Protein AF-A0A919AQ95-F1 (afdb_monomer)

pLDDT: mean 84.88, std 12.06, range [42.66, 96.75]

Radius of gyration: 15.72 Å; Cα contacts (8 Å, |Δi|>4): 52; chains: 1; bounding box: 38×24×38 Å

InterPro domains:
  IPR025996 HTH-type transcriptional regulator MT1864/Rv1816-like, C-terminal domain [PF13305] (1-96)
  IPR036271 Tetracyclin repressor-like, C-terminal domain superfamily [SSF48498] (1-97)

Mean predicted aligned error: 7.2 Å

Foldseek 3Di:
DVPDDDPPVVVVVVLVVLLVQLVVLQVDDQDDDDDPQLVVCVVVVPSSPPGHSSSVVLSCLLVCLLVVLVVCVVVCVCPPVPDDSVVVNVVSVVCSVVVD

Solvent-accessible surface area (backbone atoms only — not comparable to full-atom values): 6033 Å² total; per-residue (Å²): 114,95,87,69,74,73,58,70,69,57,55,48,53,53,49,52,52,50,51,53,45,36,52,59,32,54,75,46,83,83,60,83,80,90,46,76,63,41,62,50,35,70,79,64,38,85,88,57,62,92,60,54,46,62,16,52,53,47,33,52,53,52,50,52,53,54,51,44,51,52,50,37,52,78,71,49,69,57,66,89,67,87,72,62,67,68,57,53,49,51,51,52,51,50,50,66,70,63,71,99

Secondary structure (DSSP, 8-state):
-TT-PPPHHHHHHHHHHHHHHHHHHHTSPP-SPPPHHHHHHHHS-TTTTT--HHHHHHHHHHHHHHHHHHHHHHTTTTTTS-S-HHHHHHHHHHHHHH--

Structure (mmCIF, N/CA/C/O backbone):
data_AF-A0A919AQ95-F1
#
_entry.id   AF-A0A919AQ95-F1
#
loop_
_atom_site.group_PDB
_atom_site.id
_atom_site.type_symbol
_atom_site.label_atom_id
_atom_site.label_alt_id
_atom_site.label_comp_id
_atom_site.label_asym_id
_atom_site.label_entity_id
_atom_site.label_seq_id
_atom_site.pdbx_PDB_ins_code
_atom_site.Cartn_x
_atom_site.Cartn_y
_atom_site.Cartn_z
_atom_site.occupancy
_atom_site.B_iso_or_equiv
_atom_site.auth_seq_id
_atom_site.auth_comp_id
_atom_site.auth_asym_id
_atom_site.auth_atom_id
_atom_site.pdbx_PDB_model_num
ATOM 1 N N . MET A 1 1 ? 9.506 8.055 16.142 1.00 42.66 1 MET A N 1
ATOM 2 C CA . MET A 1 1 ? 10.233 8.374 17.389 1.00 42.66 1 MET A CA 1
ATOM 3 C C . MET A 1 1 ? 11.726 8.324 17.092 1.00 42.66 1 MET A C 1
ATOM 5 O O . MET A 1 1 ? 12.217 7.234 16.815 1.00 42.66 1 MET A O 1
ATOM 9 N N . PRO A 1 2 ? 12.443 9.460 17.052 1.00 42.94 2 PRO A N 1
ATOM 10 C CA . PRO A 1 2 ? 13.898 9.448 16.897 1.00 42.94 2 PRO A CA 1
ATOM 11 C C . PRO A 1 2 ? 14.527 8.634 18.038 1.00 42.94 2 PRO A C 1
ATOM 13 O O . PRO A 1 2 ? 14.228 8.895 19.199 1.00 42.94 2 PRO A O 1
ATOM 16 N N . GLY A 1 3 ? 15.332 7.621 17.708 1.00 61.38 3 GLY A N 1
ATOM 17 C CA . GLY A 1 3 ? 15.962 6.726 18.690 1.00 61.38 3 GLY A CA 1
ATOM 18 C C . GLY A 1 3 ? 15.171 5.463 19.052 1.00 61.38 3 GLY A C 1
ATOM 19 O O . GLY A 1 3 ? 15.651 4.671 19.856 1.00 61.38 3 GLY A O 1
ATOM 20 N N . TYR A 1 4 ? 13.995 5.230 18.460 1.00 68.56 4 TYR A N 1
ATOM 21 C CA . TYR A 1 4 ? 13.338 3.927 18.578 1.00 68.56 4 TYR A CA 1
ATOM 22 C C . TYR A 1 4 ? 14.003 2.922 17.634 1.00 68.56 4 TYR A C 1
ATOM 24 O O . TYR A 1 4 ? 13.845 3.011 16.416 1.00 68.56 4 TYR A O 1
ATOM 32 N N . GLN A 1 5 ? 14.728 1.965 18.208 1.00 64.12 5 GLN A N 1
ATOM 33 C CA . GLN A 1 5 ? 15.044 0.707 17.543 1.00 64.12 5 GLN A CA 1
ATOM 34 C C . GLN A 1 5 ? 13.895 -0.256 17.830 1.00 64.12 5 GLN A C 1
ATOM 36 O O . GLN A 1 5 ? 13.632 -0.589 18.986 1.00 64.12 5 GLN A O 1
ATOM 41 N N . ALA A 1 6 ? 13.183 -0.664 16.781 1.00 57.59 6 ALA A N 1
ATOM 42 C CA . ALA A 1 6 ? 12.233 -1.756 16.907 1.00 57.59 6 ALA A CA 1
ATOM 43 C C . ALA A 1 6 ? 12.999 -3.024 17.332 1.00 57.59 6 ALA A C 1
ATOM 45 O O . ALA A 1 6 ? 14.105 -3.229 16.832 1.00 57.59 6 ALA A O 1
ATOM 46 N N . PRO A 1 7 ? 12.449 -3.851 18.240 1.00 69.62 7 PRO A N 1
ATOM 47 C CA . PRO A 1 7 ? 13.001 -5.167 18.544 1.00 69.62 7 PRO A CA 1
ATOM 48 C C . PRO A 1 7 ? 13.310 -5.943 17.259 1.00 69.62 7 PRO A C 1
ATOM 50 O O . PRO A 1 7 ? 12.511 -5.896 16.321 1.00 69.62 7 PRO A O 1
ATOM 53 N N . ASP A 1 8 ? 14.435 -6.659 17.229 1.00 61.03 8 ASP A N 1
ATOM 54 C CA . ASP A 1 8 ? 14.948 -7.331 16.022 1.00 61.03 8 ASP A CA 1
ATOM 55 C C . ASP A 1 8 ? 13.914 -8.283 15.381 1.00 61.03 8 ASP A C 1
ATOM 57 O O . ASP A 1 8 ? 13.826 -8.412 14.154 1.00 61.03 8 ASP A O 1
ATOM 61 N N . ASP A 1 9 ? 13.045 -8.871 16.203 1.00 56.06 9 ASP A N 1
ATOM 62 C CA . ASP A 1 9 ? 11.942 -9.733 15.774 1.00 56.06 9 ASP A CA 1
ATOM 63 C C . ASP A 1 9 ? 10.901 -8.979 14.921 1.00 56.06 9 ASP A C 1
ATOM 65 O O . ASP A 1 9 ? 10.399 -9.507 13.928 1.00 56.06 9 ASP A O 1
ATOM 69 N N . ILE A 1 10 ? 10.611 -7.711 15.244 1.00 62.22 10 ILE A N 1
ATOM 70 C CA . ILE A 1 10 ? 9.661 -6.868 14.497 1.00 62.22 10 ILE A CA 1
ATOM 71 C C . ILE A 1 10 ? 10.241 -6.488 13.133 1.00 62.22 10 ILE A C 1
ATOM 73 O O . ILE A 1 10 ? 9.530 -6.513 12.126 1.00 62.22 10 ILE A O 1
ATOM 77 N N . THR A 1 11 ? 11.536 -6.166 13.073 1.00 62.84 11 THR A N 1
ATOM 78 C CA . THR A 1 11 ? 12.214 -5.880 11.800 1.00 62.84 11 THR A CA 1
ATOM 79 C C . THR A 1 11 ? 12.326 -7.112 10.912 1.00 62.84 11 THR A C 1
ATOM 81 O O . THR A 1 11 ? 12.202 -6.986 9.693 1.00 62.84 11 THR A O 1
ATOM 84 N N . THR A 1 12 ? 12.496 -8.297 11.504 1.00 65.88 12 THR A N 1
ATOM 85 C CA . THR A 1 12 ? 1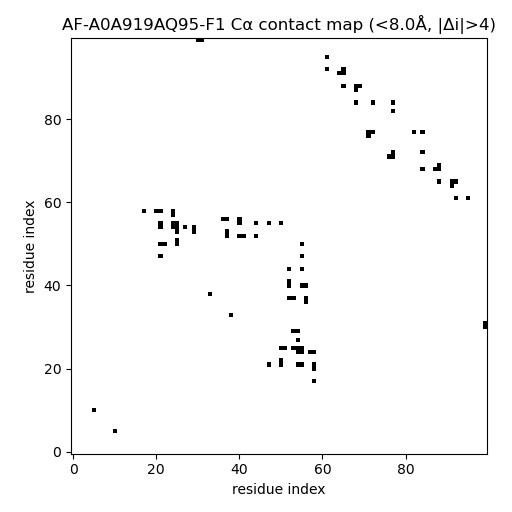2.555 -9.568 10.770 1.00 65.88 12 THR A CA 1
ATOM 86 C C . THR A 1 12 ? 11.205 -9.872 10.126 1.00 65.88 12 THR A C 1
ATOM 88 O O . THR A 1 12 ? 11.130 -10.017 8.909 1.00 65.88 12 THR A O 1
ATOM 91 N N . ILE A 1 13 ? 10.116 -9.818 10.900 1.00 72.62 13 ILE A N 1
ATOM 92 C CA . ILE A 1 13 ? 8.758 -10.049 10.384 1.00 72.62 13 ILE A CA 1
ATOM 93 C C . ILE A 1 13 ? 8.398 -9.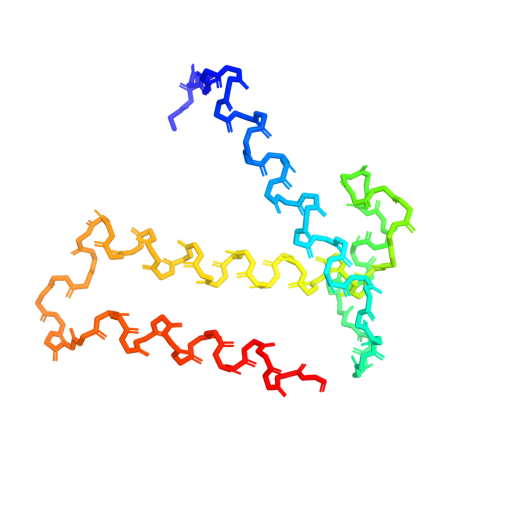037 9.288 1.00 72.62 13 ILE A C 1
ATOM 95 O O . ILE A 1 13 ? 7.883 -9.417 8.239 1.00 72.62 13 ILE A O 1
ATOM 99 N N . ALA A 1 14 ? 8.687 -7.748 9.485 1.00 71.94 14 ALA A N 1
ATOM 100 C CA . ALA A 1 14 ? 8.409 -6.732 8.468 1.00 71.94 14 ALA A CA 1
ATOM 101 C C . ALA A 1 14 ? 9.199 -6.974 7.167 1.00 71.94 14 ALA A C 1
ATOM 103 O O . ALA A 1 14 ? 8.664 -6.781 6.072 1.00 71.94 14 ALA A O 1
ATOM 104 N N . THR A 1 15 ? 10.449 -7.430 7.284 1.00 73.94 15 THR A N 1
ATOM 105 C CA . THR A 1 15 ? 11.294 -7.786 6.137 1.00 73.94 15 THR A CA 1
ATOM 106 C C . THR A 1 15 ? 10.738 -9.000 5.397 1.00 73.94 15 THR A C 1
ATOM 108 O O . THR A 1 15 ? 10.644 -8.962 4.172 1.00 73.94 15 THR A O 1
ATOM 111 N N . ASP A 1 16 ? 10.295 -10.029 6.119 1.00 78.88 16 ASP A N 1
ATOM 112 C CA . ASP A 1 16 ? 9.719 -11.246 5.539 1.00 78.88 16 ASP A CA 1
ATOM 113 C C . ASP A 1 16 ? 8.395 -10.970 4.813 1.00 78.88 16 ASP A C 1
ATOM 115 O O . ASP A 1 16 ? 8.168 -11.462 3.700 1.00 78.88 16 ASP A O 1
ATOM 119 N N . ILE A 1 17 ? 7.533 -10.128 5.394 1.00 81.19 17 ILE A N 1
ATOM 120 C CA . ILE A 1 17 ? 6.285 -9.701 4.748 1.00 81.19 17 ILE A CA 1
ATOM 121 C C . ILE A 1 17 ? 6.606 -8.911 3.473 1.00 81.19 17 ILE A C 1
ATOM 123 O O . ILE A 1 17 ? 6.017 -9.177 2.424 1.00 81.19 17 ILE A O 1
ATOM 127 N N . MET A 1 18 ? 7.560 -7.975 3.526 1.00 80.88 18 MET A N 1
ATOM 128 C CA . MET A 1 18 ? 7.959 -7.198 2.350 1.00 80.88 18 MET A CA 1
ATOM 129 C C . MET A 1 18 ? 8.578 -8.085 1.262 1.00 80.88 18 MET A C 1
ATOM 131 O O . MET A 1 18 ? 8.250 -7.923 0.089 1.00 80.88 18 MET A O 1
ATOM 135 N N . ALA A 1 19 ? 9.429 -9.048 1.623 1.00 81.44 19 ALA A N 1
ATOM 136 C CA . ALA A 1 19 ? 10.006 -10.002 0.680 1.00 81.44 19 ALA A CA 1
ATOM 137 C C . ALA A 1 19 ? 8.917 -10.837 -0.011 1.00 81.44 19 ALA A C 1
ATOM 139 O O . ALA A 1 19 ? 8.898 -10.927 -1.239 1.00 81.44 19 ALA A O 1
ATOM 140 N N . THR A 1 20 ? 7.957 -11.350 0.764 1.00 86.38 20 THR A N 1
ATOM 141 C CA . THR A 1 20 ? 6.801 -12.102 0.249 1.00 86.38 20 THR A CA 1
ATOM 142 C C . THR A 1 20 ? 5.961 -11.251 -0.705 1.00 86.38 20 THR A C 1
ATOM 144 O O . THR A 1 20 ? 5.593 -11.698 -1.793 1.00 86.38 20 THR A O 1
ATOM 147 N N . LEU A 1 21 ? 5.687 -9.997 -0.334 1.00 85.19 21 LEU A N 1
ATOM 148 C CA . LEU A 1 21 ? 4.942 -9.059 -1.171 1.00 85.19 21 LEU A CA 1
ATOM 149 C C . LEU A 1 21 ? 5.682 -8.754 -2.479 1.00 85.19 21 LEU A C 1
ATOM 151 O O . LEU A 1 21 ? 5.073 -8.713 -3.548 1.00 85.19 21 LEU A O 1
ATOM 155 N N . LEU A 1 22 ? 6.995 -8.550 -2.401 1.00 86.00 22 LEU A N 1
ATOM 156 C CA . LEU A 1 22 ? 7.852 -8.292 -3.549 1.00 86.00 22 LEU A CA 1
ATOM 157 C C . LEU A 1 22 ? 7.886 -9.479 -4.520 1.00 86.00 22 LEU A C 1
ATOM 159 O O . LEU A 1 22 ? 7.815 -9.266 -5.732 1.00 86.00 22 LEU A O 1
ATOM 163 N N . ASP A 1 23 ? 7.948 -10.711 -4.012 1.00 85.62 23 ASP A N 1
ATOM 164 C CA . ASP A 1 23 ? 7.873 -11.929 -4.828 1.00 85.62 23 ASP A CA 1
ATOM 165 C C . ASP A 1 23 ? 6.520 -12.084 -5.512 1.00 85.62 23 ASP A C 1
ATOM 167 O O . ASP A 1 23 ? 6.461 -12.300 -6.726 1.00 85.62 23 ASP A O 1
ATOM 171 N N . ALA A 1 24 ? 5.431 -11.875 -4.772 1.00 86.19 24 ALA A N 1
ATOM 172 C CA . ALA A 1 24 ? 4.090 -11.875 -5.343 1.00 86.19 24 ALA A CA 1
ATOM 173 C C . ALA A 1 24 ? 3.947 -10.810 -6.445 1.00 86.19 24 ALA A C 1
ATOM 175 O O . ALA A 1 24 ? 3.397 -11.080 -7.513 1.00 86.19 24 ALA A O 1
ATOM 176 N N . CYS A 1 25 ? 4.499 -9.611 -6.233 1.00 86.12 25 CYS A N 1
ATOM 177 C CA . CYS A 1 25 ? 4.469 -8.537 -7.223 1.00 86.12 25 CYS A CA 1
ATOM 178 C C . CYS A 1 25 ? 5.315 -8.841 -8.466 1.00 86.12 25 CYS A C 1
ATOM 180 O O . CYS A 1 25 ? 4.940 -8.402 -9.555 1.00 86.12 25 CYS A O 1
ATOM 182 N N . ALA A 1 26 ? 6.430 -9.565 -8.317 1.00 86.19 26 ALA A N 1
ATOM 183 C CA . ALA A 1 26 ? 7.319 -9.952 -9.413 1.00 86.19 26 ALA A CA 1
ATOM 184 C C . ALA A 1 26 ? 6.749 -11.084 -10.280 1.00 86.19 26 ALA A C 1
ATOM 186 O O . ALA A 1 26 ? 7.042 -11.137 -11.472 1.00 86.19 26 ALA A O 1
ATOM 187 N N . ALA A 1 27 ? 5.907 -11.951 -9.710 1.00 86.81 27 ALA A N 1
ATOM 188 C CA . ALA A 1 27 ? 5.213 -13.010 -10.445 1.00 86.81 27 ALA A CA 1
ATOM 189 C C . ALA A 1 27 ? 4.127 -12.479 -11.401 1.00 86.81 27 ALA A C 1
ATOM 191 O O . ALA A 1 27 ? 3.676 -13.196 -12.295 1.00 86.81 27 ALA A O 1
ATOM 192 N N . VAL A 1 28 ? 3.699 -11.228 -11.225 1.00 80.75 28 VAL A N 1
ATOM 193 C CA . VAL A 1 28 ? 2.655 -10.604 -12.040 1.00 80.75 28 VAL A CA 1
ATOM 194 C C . VAL A 1 28 ? 3.297 -9.771 -13.156 1.00 80.75 28 VAL A C 1
ATOM 196 O O . VAL A 1 28 ? 4.089 -8.872 -12.848 1.00 80.75 28 VAL A O 1
ATOM 199 N N . PRO A 1 29 ? 2.925 -9.985 -14.436 1.00 77.81 29 PRO A N 1
ATOM 200 C CA . PRO A 1 29 ? 3.440 -9.202 -15.554 1.00 77.81 29 PRO A CA 1
ATOM 201 C C . PRO A 1 29 ? 3.339 -7.693 -15.308 1.00 77.81 29 PRO A C 1
ATOM 203 O O . PRO A 1 29 ? 2.386 -7.193 -14.698 1.00 77.81 29 PRO A O 1
ATOM 206 N N . ALA A 1 30 ? 4.348 -6.957 -15.766 1.00 74.88 30 ALA A N 1
ATOM 207 C CA . ALA A 1 30 ? 4.300 -5.505 -15.751 1.00 74.88 30 ALA A CA 1
ATOM 208 C C . ALA A 1 30 ? 3.301 -5.033 -16.816 1.00 74.88 30 ALA A C 1
ATOM 210 O O . ALA A 1 30 ? 3.482 -5.309 -18.001 1.00 74.88 30 ALA A O 1
ATOM 211 N N . GLY A 1 31 ? 2.248 -4.349 -16.375 1.00 71.94 31 GLY A N 1
ATOM 212 C CA . GLY A 1 31 ? 1.311 -3.626 -17.227 1.00 71.94 31 GLY A CA 1
ATOM 213 C C . GLY A 1 31 ? 1.544 -2.118 -17.134 1.00 71.94 31 GLY A C 1
ATOM 214 O O . GLY A 1 31 ? 2.082 -1.618 -16.140 1.00 71.94 31 GLY A O 1
ATOM 215 N N . GLY A 1 32 ? 1.122 -1.398 -18.172 1.00 76.56 32 GLY A N 1
ATOM 216 C CA . GLY A 1 32 ? 1.133 0.064 -18.211 1.00 76.56 32 GLY A CA 1
ATOM 217 C C . GLY A 1 32 ? 2.441 0.702 -18.689 1.00 76.56 32 GLY A C 1
ATOM 218 O O . GLY A 1 32 ? 3.447 0.038 -18.935 1.00 76.56 32 GLY A O 1
ATOM 219 N N . ALA A 1 33 ? 2.388 2.024 -18.859 1.00 81.75 33 ALA A N 1
ATOM 220 C CA . ALA A 1 33 ? 3.536 2.836 -19.242 1.00 81.75 33 ALA A CA 1
ATOM 221 C C . ALA A 1 33 ? 4.492 3.045 -18.057 1.00 81.75 33 ALA A C 1
ATOM 223 O O . ALA A 1 33 ? 4.065 3.093 -16.901 1.00 81.75 33 ALA A O 1
ATOM 224 N N . GLU A 1 34 ? 5.780 3.205 -18.361 1.00 85.56 34 GLU A N 1
ATOM 225 C CA . GLU A 1 34 ? 6.796 3.556 -17.370 1.00 85.56 34 GLU A CA 1
ATOM 226 C C . GLU A 1 34 ? 6.477 4.913 -16.725 1.00 85.56 34 GLU A C 1
ATOM 228 O O . GLU A 1 34 ? 6.136 5.889 -17.398 1.00 85.56 34 GLU A O 1
ATOM 233 N N . THR A 1 35 ? 6.570 4.967 -15.400 1.00 88.88 35 THR A N 1
ATOM 234 C CA . THR A 1 35 ? 6.289 6.159 -14.597 1.00 88.88 35 THR A CA 1
ATOM 235 C C . THR A 1 35 ? 7.580 6.854 -14.161 1.00 88.88 35 THR A C 1
ATOM 237 O O . THR A 1 35 ? 8.650 6.251 -14.109 1.00 88.88 35 THR A O 1
ATOM 240 N N . ALA A 1 36 ? 7.495 8.120 -13.741 1.00 92.19 36 ALA A N 1
ATOM 241 C CA . ALA A 1 36 ? 8.641 8.817 -13.142 1.00 92.19 36 ALA A CA 1
ATOM 242 C C . ALA A 1 36 ? 9.188 8.099 -11.888 1.00 92.19 36 ALA A C 1
ATOM 244 O O . ALA A 1 36 ? 10.386 8.150 -11.606 1.00 92.19 36 ALA A O 1
ATOM 245 N N . LEU A 1 37 ? 8.320 7.396 -11.150 1.00 90.44 37 LEU A N 1
ATOM 246 C CA . LEU A 1 37 ? 8.726 6.575 -10.012 1.00 90.44 37 LEU A CA 1
ATOM 247 C C . LEU A 1 37 ? 9.519 5.341 -10.459 1.00 90.44 37 LEU A C 1
ATOM 249 O O . LEU A 1 37 ? 10.477 4.979 -9.785 1.00 90.44 37 LEU A O 1
ATOM 253 N N . ASP A 1 38 ? 9.178 4.730 -11.596 1.00 92.06 38 ASP A N 1
ATOM 254 C CA . ASP A 1 38 ? 9.954 3.615 -12.150 1.00 92.06 38 ASP A CA 1
ATOM 255 C C . ASP A 1 38 ? 11.389 4.064 -12.482 1.00 92.06 38 ASP A C 1
ATOM 257 O O . ASP A 1 38 ? 12.354 3.432 -12.044 1.00 92.06 38 ASP A O 1
ATOM 261 N N . ALA A 1 39 ? 11.545 5.223 -13.130 1.00 92.75 39 ALA A N 1
ATOM 262 C CA . ALA A 1 39 ? 12.860 5.800 -13.413 1.00 92.75 39 ALA A CA 1
ATOM 263 C C . ALA A 1 39 ? 13.670 6.077 -12.131 1.00 92.75 39 ALA A C 1
ATOM 265 O O . ALA A 1 39 ? 14.873 5.811 -12.075 1.00 92.75 39 ALA A O 1
ATOM 266 N N . HIS A 1 40 ? 13.024 6.569 -11.070 1.00 93.31 40 HIS A N 1
ATOM 267 C CA . HIS A 1 40 ? 13.675 6.745 -9.771 1.00 93.31 40 HIS A CA 1
ATOM 268 C C . HIS A 1 40 ? 14.095 5.395 -9.165 1.00 93.31 40 HIS A C 1
ATOM 270 O O . HIS A 1 40 ? 15.248 5.206 -8.780 1.00 93.31 40 HIS A O 1
ATOM 276 N N . LEU A 1 41 ? 13.195 4.413 -9.140 1.00 93.19 41 LEU A N 1
ATOM 277 C CA . LEU A 1 41 ? 13.460 3.093 -8.571 1.00 93.19 41 LEU A CA 1
ATOM 278 C C . LEU A 1 41 ? 14.560 2.334 -9.314 1.00 93.19 41 LEU A C 1
ATOM 280 O O . LEU A 1 41 ? 15.317 1.611 -8.670 1.00 93.19 41 LEU A O 1
ATOM 284 N N . ALA A 1 42 ? 14.727 2.541 -10.621 1.00 91.44 42 ALA A N 1
ATOM 285 C CA . ALA A 1 42 ? 15.844 1.975 -11.378 1.00 91.44 42 ALA A CA 1
ATOM 286 C C . ALA A 1 42 ? 17.215 2.328 -10.763 1.00 91.44 42 ALA A C 1
ATOM 288 O O . ALA A 1 42 ? 18.124 1.494 -10.765 1.00 91.44 42 ALA A O 1
ATOM 289 N N . HIS A 1 43 ? 17.331 3.519 -10.167 1.00 92.06 43 HIS A N 1
ATOM 290 C CA . HIS A 1 43 ? 18.541 4.013 -9.505 1.00 92.06 43 HIS A CA 1
ATOM 291 C C . HIS A 1 43 ? 18.579 3.707 -7.994 1.00 92.06 43 HIS A C 1
ATOM 293 O O . HIS A 1 43 ? 19.653 3.705 -7.398 1.00 92.06 43 HIS A O 1
ATOM 299 N N . HIS A 1 44 ? 17.432 3.398 -7.372 1.00 90.31 44 HIS A N 1
ATOM 300 C CA . HIS A 1 44 ? 17.270 3.244 -5.916 1.00 90.31 44 HIS A CA 1
ATOM 301 C C . HIS A 1 44 ? 16.685 1.879 -5.496 1.00 90.31 44 HIS A C 1
ATOM 303 O O . HIS A 1 44 ? 15.919 1.773 -4.537 1.00 90.31 44 HIS A O 1
ATOM 309 N N . ARG A 1 45 ? 17.057 0.803 -6.198 1.00 86.44 45 ARG A N 1
ATOM 310 C CA . ARG A 1 45 ? 16.515 -0.560 -6.000 1.00 86.44 45 ARG A CA 1
AT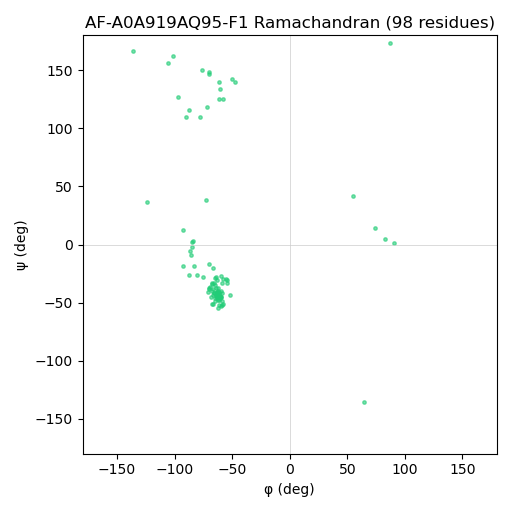OM 311 C C . ARG A 1 45 ? 17.289 -1.470 -5.039 1.00 86.44 45 ARG A C 1
ATOM 313 O O . ARG A 1 45 ? 17.027 -2.667 -5.016 1.00 86.44 45 ARG A O 1
ATOM 320 N N . GLY A 1 46 ? 18.236 -0.949 -4.252 1.00 85.75 46 GLY A N 1
ATOM 321 C CA . GLY A 1 46 ? 19.113 -1.773 -3.396 1.00 85.75 46 GLY A CA 1
ATOM 322 C C . GLY A 1 46 ? 18.373 -2.699 -2.416 1.00 85.75 46 GLY A C 1
ATOM 323 O O . GLY A 1 46 ? 18.848 -3.788 -2.119 1.00 85.75 46 GLY A O 1
ATOM 324 N N . TRP A 1 47 ? 17.177 -2.305 -1.980 1.00 84.19 47 TRP A N 1
ATOM 325 C CA . TRP A 1 47 ? 16.296 -3.071 -1.089 1.00 84.19 47 TRP A CA 1
ATOM 326 C C . TRP A 1 47 ? 15.430 -4.116 -1.821 1.00 84.19 47 TRP A C 1
ATOM 328 O O . TRP A 1 47 ? 14.918 -5.042 -1.203 1.00 84.19 47 TRP A O 1
ATOM 338 N N . GLY A 1 48 ? 15.264 -3.983 -3.139 1.00 82.00 48 GLY A N 1
ATOM 339 C CA . GLY A 1 48 ? 14.425 -4.857 -3.964 1.00 82.00 48 GLY A CA 1
ATOM 340 C C . GLY A 1 48 ? 15.126 -6.123 -4.469 1.00 82.00 48 GLY A C 1
ATOM 341 O O . GLY A 1 48 ? 14.478 -7.014 -5.031 1.00 82.00 48 GLY A O 1
ATOM 342 N N . GLY A 1 49 ? 16.446 -6.221 -4.285 1.00 83.56 49 GLY A N 1
ATOM 343 C CA . GLY A 1 49 ? 17.265 -7.303 -4.829 1.00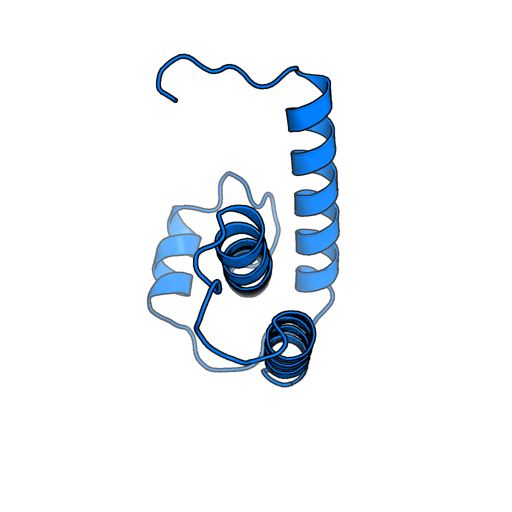 83.56 49 GLY A CA 1
ATOM 344 C C . GLY A 1 49 ? 17.286 -7.299 -6.362 1.00 83.56 49 GLY A C 1
ATOM 345 O O . GLY A 1 49 ? 17.421 -6.253 -6.994 1.00 83.56 49 GLY A O 1
ATOM 346 N N . SER A 1 50 ? 17.144 -8.477 -6.974 1.00 85.88 50 SER A N 1
ATOM 347 C CA . SER A 1 50 ? 17.131 -8.659 -8.435 1.00 85.88 50 SER A CA 1
ATOM 348 C C . SER A 1 50 ? 15.763 -8.424 -9.089 1.00 85.88 50 SER A C 1
ATOM 350 O O . SER A 1 50 ? 15.624 -8.609 -10.300 1.00 85.88 50 SER A O 1
ATOM 352 N N . ARG A 1 51 ? 14.743 -8.030 -8.317 1.00 87.81 51 ARG A N 1
ATOM 353 C CA . ARG A 1 51 ? 13.365 -7.911 -8.809 1.00 87.81 51 ARG A CA 1
ATOM 354 C C . ARG A 1 51 ? 13.201 -6.740 -9.788 1.00 87.81 51 ARG A C 1
ATOM 356 O O . ARG A 1 51 ? 13.893 -5.723 -9.670 1.00 87.81 51 ARG A O 1
ATOM 363 N N . PRO A 1 52 ? 12.288 -6.864 -10.767 1.00 90.25 52 PRO A N 1
ATOM 364 C CA . PRO A 1 52 ? 12.086 -5.835 -11.778 1.00 90.25 52 PRO A CA 1
ATOM 365 C C . PRO A 1 52 ? 11.443 -4.580 -11.170 1.00 90.25 52 PRO A C 1
ATOM 367 O O . 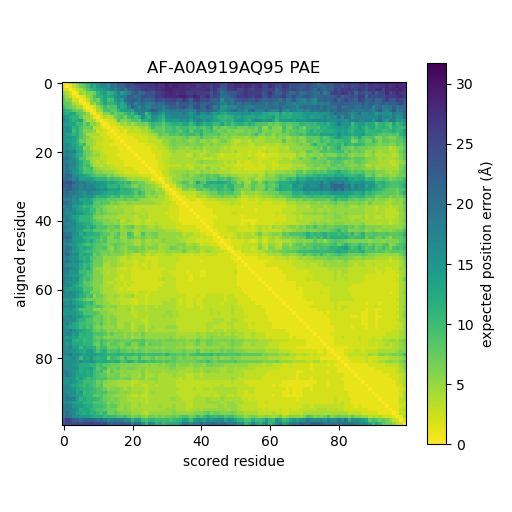PRO A 1 52 ? 10.608 -4.665 -10.273 1.00 90.25 52 PRO A O 1
ATOM 370 N N . VAL A 1 53 ? 11.798 -3.404 -11.695 1.00 91.44 53 VAL A N 1
ATOM 371 C CA . VAL A 1 53 ? 11.320 -2.094 -11.208 1.00 91.44 53 VAL A CA 1
ATOM 372 C C . VAL A 1 53 ? 9.787 -2.000 -11.094 1.00 91.44 53 VAL A C 1
ATOM 374 O O . VAL A 1 53 ? 9.317 -1.567 -10.040 1.00 91.44 53 VAL A O 1
ATOM 377 N N . PRO A 1 54 ? 8.986 -2.482 -12.068 1.00 90.12 54 PRO A N 1
ATOM 378 C CA . PRO A 1 54 ? 7.529 -2.480 -11.932 1.00 90.12 54 PRO A CA 1
ATOM 379 C C . PRO A 1 54 ? 7.014 -3.266 -10.719 1.00 90.12 54 PRO A C 1
ATOM 381 O O . PRO A 1 54 ? 6.020 -2.873 -10.109 1.00 90.12 54 PRO A O 1
ATOM 384 N N . ALA A 1 55 ? 7.696 -4.348 -10.327 1.00 90.25 55 ALA A N 1
ATOM 385 C CA . ALA A 1 55 ? 7.344 -5.105 -9.129 1.00 90.25 55 ALA A CA 1
ATOM 386 C C . ALA A 1 55 ? 7.647 -4.310 -7.854 1.00 90.25 55 ALA A C 1
ATOM 388 O O . ALA A 1 55 ? 6.841 -4.321 -6.928 1.00 90.25 55 ALA A O 1
ATOM 389 N N . LEU A 1 56 ? 8.759 -3.564 -7.832 1.00 91.62 56 LEU A N 1
ATOM 390 C CA . LEU A 1 56 ? 9.105 -2.675 -6.719 1.00 91.62 56 LEU A CA 1
ATOM 391 C C . LEU A 1 56 ? 8.073 -1.555 -6.566 1.00 91.62 56 LEU A C 1
ATOM 393 O O . LEU A 1 56 ? 7.589 -1.308 -5.463 1.00 91.62 56 LEU A O 1
ATOM 397 N N . ARG A 1 57 ? 7.684 -0.914 -7.676 1.00 91.94 57 ARG A N 1
ATOM 398 C CA . ARG A 1 57 ? 6.636 0.114 -7.679 1.00 91.94 57 ARG A CA 1
ATOM 399 C C . ARG A 1 57 ? 5.309 -0.444 -7.176 1.00 91.94 57 ARG A C 1
ATOM 401 O O . ARG A 1 57 ? 4.649 0.205 -6.363 1.00 91.94 57 ARG A O 1
ATOM 408 N N . ARG A 1 58 ? 4.912 -1.630 -7.645 1.00 90.25 58 ARG A N 1
ATOM 409 C CA . ARG A 1 58 ? 3.667 -2.292 -7.230 1.00 90.25 58 ARG A CA 1
ATOM 410 C C . ARG A 1 58 ? 3.687 -2.610 -5.735 1.00 90.25 58 ARG A C 1
ATOM 412 O O . ARG A 1 58 ? 2.745 -2.241 -5.043 1.00 90.25 58 ARG A O 1
ATOM 419 N N . ALA A 1 59 ? 4.776 -3.190 -5.233 1.00 90.69 59 ALA A N 1
ATOM 420 C CA . ALA A 1 59 ? 4.936 -3.494 -3.815 1.00 90.69 59 ALA A CA 1
ATOM 421 C C . ALA A 1 59 ? 4.875 -2.231 -2.942 1.00 90.69 59 ALA A C 1
ATOM 423 O O . ALA A 1 59 ? 4.133 -2.207 -1.965 1.00 90.69 59 ALA A O 1
ATOM 424 N N . LEU A 1 60 ? 5.568 -1.150 -3.326 1.00 91.81 60 LEU A N 1
ATOM 425 C CA . LEU A 1 60 ? 5.492 0.127 -2.606 1.00 91.81 60 LEU A CA 1
ATOM 426 C C . LEU A 1 60 ? 4.083 0.718 -2.620 1.00 91.81 60 LEU A C 1
ATOM 428 O O . LEU A 1 60 ? 3.605 1.198 -1.595 1.00 91.8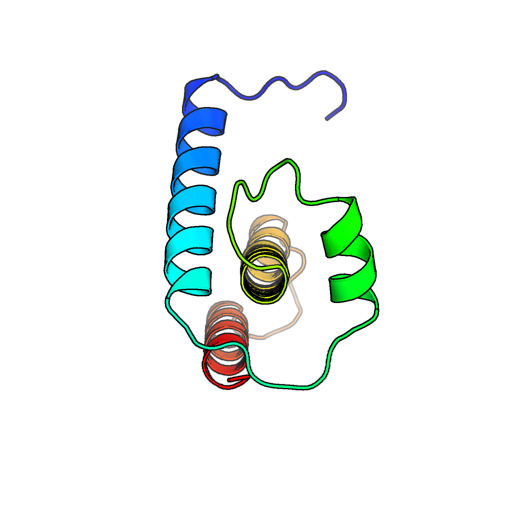1 60 LEU A O 1
ATOM 432 N N . THR A 1 61 ? 3.410 0.680 -3.770 1.00 92.38 61 THR A N 1
ATOM 433 C CA . THR A 1 61 ? 2.051 1.220 -3.913 1.00 92.38 61 THR A CA 1
ATOM 434 C C . THR A 1 61 ? 1.067 0.440 -3.044 1.00 92.38 61 THR A C 1
ATOM 436 O O . THR A 1 61 ? 0.269 1.042 -2.332 1.00 92.38 61 THR A O 1
ATOM 439 N N . PHE A 1 62 ? 1.169 -0.890 -3.054 1.00 91.62 62 PHE A N 1
ATOM 440 C CA . PHE A 1 62 ? 0.360 -1.774 -2.222 1.00 91.62 62 PHE A CA 1
ATOM 441 C C . PHE A 1 62 ? 0.602 -1.512 -0.734 1.00 91.62 62 PHE A C 1
ATOM 443 O O . PHE A 1 62 ? -0.334 -1.243 0.017 1.00 91.62 62 PHE A O 1
ATOM 450 N N . TRP A 1 63 ? 1.873 -1.522 -0.323 1.00 91.94 63 TRP A N 1
ATOM 451 C CA . TRP A 1 63 ? 2.269 -1.324 1.065 1.00 91.94 63 TRP A CA 1
ATOM 452 C C . TRP A 1 63 ? 1.791 0.025 1.602 1.00 91.94 63 TRP A C 1
ATOM 454 O O . TRP A 1 63 ? 1.129 0.086 2.633 1.00 91.94 63 TRP A O 1
ATOM 464 N N . THR A 1 64 ? 2.092 1.113 0.892 1.00 93.12 64 THR A N 1
ATOM 465 C CA . THR A 1 64 ? 1.786 2.474 1.358 1.00 93.12 64 THR A CA 1
ATOM 466 C C . THR A 1 64 ? 0.290 2.755 1.431 1.00 93.12 64 THR A C 1
ATOM 468 O O . THR A 1 64 ? -0.144 3.385 2.393 1.00 93.12 64 THR A O 1
ATOM 471 N N . ARG A 1 65 ? -0.514 2.268 0.476 1.00 94.25 65 ARG A N 1
ATOM 472 C CA . ARG A 1 65 ? -1.973 2.461 0.495 1.00 94.25 65 ARG A CA 1
ATOM 473 C C . ARG A 1 65 ? -2.637 1.714 1.645 1.00 94.25 65 ARG A C 1
ATOM 475 O O . ARG A 1 65 ? -3.348 2.337 2.430 1.00 94.25 65 ARG A O 1
ATOM 482 N N . LEU A 1 66 ? -2.362 0.417 1.799 1.00 93.25 66 LEU A N 1
ATOM 483 C CA . LEU A 1 66 ? -3.002 -0.381 2.849 1.00 93.25 66 LEU A CA 1
ATOM 484 C C . LEU A 1 66 ? -2.537 0.035 4.247 1.00 93.25 66 LEU A C 1
ATOM 486 O O . LEU A 1 66 ? -3.366 0.253 5.129 1.00 93.25 66 LEU A O 1
ATOM 490 N N . HIS A 1 67 ? -1.228 0.228 4.448 1.00 91.00 67 HIS A N 1
ATOM 491 C CA . HIS A 1 67 ? -0.735 0.739 5.727 1.00 91.00 67 HIS A CA 1
ATOM 492 C C . HIS A 1 67 ? -1.206 2.166 6.004 1.00 91.00 67 HIS A C 1
ATOM 494 O O . HIS A 1 67 ? -1.372 2.512 7.170 1.00 91.00 67 HIS A O 1
ATOM 500 N N . GLY A 1 6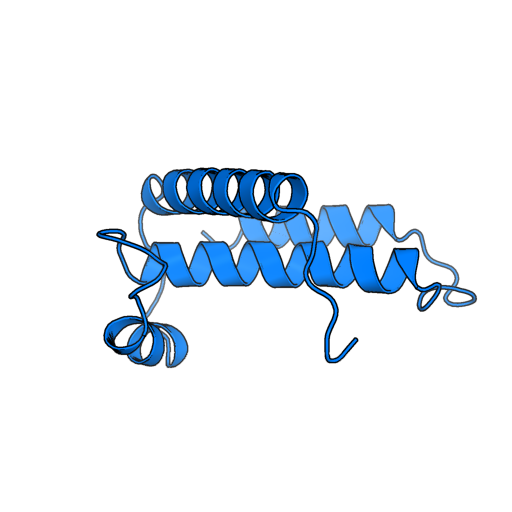8 ? -1.446 2.982 4.974 1.00 94.38 68 GLY A N 1
ATOM 501 C CA . GLY A 1 68 ? -2.032 4.311 5.118 1.00 94.38 68 GLY A CA 1
ATOM 502 C C . GLY A 1 68 ? -3.418 4.251 5.756 1.00 94.38 68 GLY A C 1
ATOM 503 O O . GLY A 1 68 ? -3.631 4.882 6.789 1.00 94.38 68 GLY A O 1
ATOM 504 N N . VAL A 1 69 ? -4.322 3.435 5.201 1.00 95.00 69 VAL A N 1
ATOM 505 C CA . VAL A 1 69 ? -5.675 3.236 5.755 1.00 95.00 69 VAL A CA 1
ATOM 506 C C . VAL A 1 69 ? -5.602 2.727 7.194 1.00 95.00 69 VAL A C 1
ATOM 508 O O . VAL A 1 69 ? -6.173 3.348 8.087 1.00 95.00 69 VAL A O 1
ATOM 511 N N . LEU A 1 70 ? -4.822 1.669 7.438 1.00 93.12 70 LEU A N 1
ATOM 512 C CA . LEU A 1 70 ? -4.681 1.085 8.775 1.00 93.12 70 LEU A CA 1
ATOM 513 C C . LEU A 1 70 ? -4.089 2.076 9.786 1.00 93.12 70 LEU A C 1
ATOM 515 O O . LEU A 1 70 ? -4.537 2.146 10.924 1.00 93.12 70 LEU A O 1
ATOM 519 N N . SER A 1 71 ? -3.089 2.868 9.392 1.00 93.44 71 SER A N 1
ATOM 520 C CA . SER A 1 71 ? -2.468 3.848 10.294 1.00 93.44 71 SER A CA 1
ATOM 521 C C . SER A 1 71 ? -3.432 4.976 10.647 1.00 93.44 71 SER A C 1
ATOM 523 O O . SER A 1 71 ? -3.466 5.414 11.798 1.00 93.44 71 SER A O 1
ATOM 525 N N . LEU A 1 72 ? -4.220 5.450 9.678 1.00 95.75 72 LEU A N 1
ATOM 526 C CA . LEU A 1 72 ? -5.238 6.478 9.903 1.00 95.75 72 LEU A CA 1
ATOM 527 C C . LEU A 1 72 ? -6.358 5.963 10.813 1.00 95.75 72 LEU A C 1
ATOM 529 O O . LEU A 1 72 ? -6.761 6.663 11.740 1.00 95.75 72 LEU A O 1
ATOM 533 N N . GLU A 1 73 ? -6.799 4.723 10.608 1.00 93.44 73 GLU A N 1
ATOM 534 C CA . GLU A 1 73 ? -7.785 4.068 11.466 1.00 93.44 73 GLU A CA 1
ATOM 535 C C . GLU A 1 73 ? -7.264 3.905 12.900 1.00 93.44 73 GLU A C 1
ATOM 537 O O . GLU A 1 73 ? -7.876 4.409 13.842 1.00 93.44 73 GLU A O 1
ATOM 542 N N . LEU A 1 74 ? -6.095 3.279 13.071 1.00 93.56 74 LEU A N 1
ATOM 543 C CA . LEU A 1 74 ? -5.501 3.000 14.384 1.00 93.56 74 LEU A CA 1
ATOM 544 C C . LEU A 1 74 ? -5.142 4.268 15.169 1.00 93.56 74 LEU A C 1
ATOM 546 O O . LEU A 1 74 ? -5.131 4.248 16.398 1.00 93.56 74 LEU A O 1
ATOM 550 N N . SER A 1 75 ? -4.849 5.375 14.483 1.00 94.81 75 SER A N 1
ATOM 551 C CA . SER A 1 75 ? -4.607 6.677 15.121 1.00 94.81 75 SER A CA 1
ATOM 552 C C . SER A 1 75 ? -5.886 7.476 15.396 1.00 94.81 75 SER A C 1
ATOM 554 O O . SER A 1 75 ? -5.807 8.594 15.906 1.00 94.81 75 SER A O 1
ATOM 556 N N . GLY A 1 76 ? -7.061 6.919 15.085 1.00 93.06 76 GLY A N 1
ATOM 557 C CA . GLY A 1 76 ? -8.356 7.546 15.324 1.00 93.06 76 GLY A CA 1
ATOM 558 C C . GLY A 1 76 ? -8.679 8.691 14.365 1.00 93.06 76 GLY A C 1
ATOM 559 O O . GLY A 1 76 ? -9.621 9.435 14.628 1.00 93.06 76 GLY A O 1
ATOM 560 N N . GLN A 1 77 ? -7.950 8.842 13.253 1.00 95.56 77 GLN A N 1
ATOM 561 C CA . GLN A 1 77 ? -8.161 9.939 12.297 1.00 95.56 77 GLN A CA 1
ATOM 562 C C . GLN A 1 77 ? -9.505 9.841 11.570 1.00 95.56 77 GLN A C 1
ATOM 564 O O . GLN A 1 77 ? -9.999 10.850 11.083 1.00 95.56 77 GLN A O 1
ATOM 569 N N . PHE A 1 78 ? -10.126 8.659 11.534 1.00 95.00 78 PHE A N 1
ATOM 570 C CA . PHE A 1 78 ? -11.478 8.474 10.992 1.00 95.00 78 PHE A CA 1
ATOM 571 C C . PHE A 1 78 ? -12.599 8.758 12.004 1.00 95.00 78 PHE A C 1
ATOM 573 O O . PHE A 1 78 ? -13.780 8.705 11.657 1.00 95.00 78 PHE A O 1
ATOM 580 N N . THR A 1 79 ? -12.262 9.091 13.254 1.00 94.44 79 THR A N 1
ATOM 581 C CA . THR A 1 79 ? -13.260 9.380 14.291 1.00 94.44 79 THR A CA 1
ATOM 582 C C . THR A 1 79 ? -14.118 10.577 13.887 1.00 94.44 79 THR A C 1
ATOM 584 O O . THR A 1 79 ? -13.606 11.661 13.623 1.00 94.44 79 THR A O 1
ATOM 587 N N . GLY A 1 80 ? -15.439 10.388 13.872 1.00 94.56 80 GLY A N 1
ATOM 588 C CA . GLY A 1 80 ? -16.401 11.442 13.532 1.00 94.56 80 GLY A CA 1
ATOM 589 C C . GLY A 1 80 ? -16.628 11.656 12.033 1.00 94.56 80 GLY A C 1
ATOM 590 O O . GLY A 1 80 ? -17.373 12.563 11.678 1.00 94.56 80 GLY A O 1
ATOM 591 N N . MET A 1 81 ? -16.033 10.834 11.160 1.00 95.81 81 MET A N 1
ATOM 592 C CA . MET A 1 81 ? -16.260 10.904 9.709 1.00 95.81 81 MET A CA 1
ATOM 593 C C . MET A 1 81 ? -17.474 10.090 9.220 1.00 95.81 81 MET A C 1
ATOM 595 O O . MET A 1 81 ? -17.811 10.178 8.045 1.00 95.81 81 MET A O 1
ATOM 599 N N . ASP A 1 82 ? -18.125 9.325 10.106 1.00 94.75 82 ASP A N 1
ATOM 600 C CA . ASP A 1 82 ? -19.385 8.595 9.856 1.00 94.75 82 ASP A CA 1
ATOM 601 C C . ASP A 1 82 ? -19.360 7.644 8.638 1.00 94.75 82 ASP A C 1
ATOM 603 O O . ASP A 1 82 ? -20.301 7.564 7.851 1.00 94.75 82 ASP A O 1
ATOM 607 N N . PHE A 1 83 ? -18.257 6.909 8.469 1.00 96.56 83 PHE A N 1
ATOM 608 C CA . PHE A 1 83 ? -18.139 5.822 7.493 1.00 96.56 83 PHE A CA 1
ATOM 609 C C . PHE A 1 83 ? -17.446 4.604 8.116 1.00 96.56 83 PHE A C 1
ATOM 611 O O . PHE A 1 83 ? -16.852 4.703 9.188 1.00 96.56 83 PHE A O 1
ATOM 618 N N . ASP A 1 84 ? -17.517 3.460 7.432 1.00 95.50 84 ASP A N 1
ATOM 619 C CA . ASP A 1 84 ? -16.863 2.209 7.827 1.00 95.50 84 ASP A CA 1
ATOM 620 C C . ASP A 1 84 ? -15.443 2.103 7.220 1.00 95.50 84 ASP A C 1
ATOM 622 O O . ASP A 1 84 ? -15.314 1.913 6.002 1.00 95.50 84 ASP A O 1
ATOM 626 N N . PRO A 1 85 ? -14.362 2.198 8.023 1.00 92.50 85 PRO A N 1
ATOM 627 C CA . PRO A 1 85 ? -12.985 2.093 7.536 1.00 92.50 85 PRO A CA 1
ATOM 628 C C . PRO A 1 85 ? -12.664 0.761 6.855 1.00 92.50 85 PRO A C 1
ATOM 630 O O . PRO A 1 85 ? -11.828 0.727 5.948 1.00 92.50 85 PRO A O 1
ATOM 633 N N . ALA A 1 86 ? -13.358 -0.324 7.216 1.00 94.06 86 ALA A N 1
ATOM 634 C CA . ALA A 1 86 ? -13.154 -1.624 6.587 1.00 94.06 86 ALA A CA 1
ATOM 635 C C . ALA A 1 86 ? -13.583 -1.615 5.111 1.00 94.06 86 ALA A C 1
ATOM 637 O O . ALA A 1 86 ? -12.942 -2.254 4.274 1.00 94.06 86 ALA A O 1
ATOM 638 N N . GLN A 1 87 ? -14.619 -0.843 4.762 1.00 96.75 87 GLN A N 1
ATOM 639 C CA . GLN A 1 87 ? -15.044 -0.676 3.368 1.00 96.75 87 GLN A CA 1
ATOM 640 C C . GLN A 1 87 ? -14.031 0.132 2.555 1.00 96.75 87 GLN A C 1
ATOM 642 O O . GLN A 1 87 ? -13.767 -0.208 1.402 1.00 96.75 87 GLN A O 1
ATOM 647 N N . LEU A 1 88 ? -13.411 1.154 3.154 1.00 95.88 88 LEU A N 1
ATOM 648 C CA . LEU A 1 88 ? -12.316 1.892 2.517 1.00 95.88 88 LEU A CA 1
ATOM 649 C C . LEU A 1 88 ? -11.107 0.981 2.267 1.00 95.88 88 LEU A C 1
ATOM 651 O O . LEU A 1 88 ? -10.539 0.993 1.176 1.00 95.88 88 LEU A O 1
ATOM 655 N N . PHE A 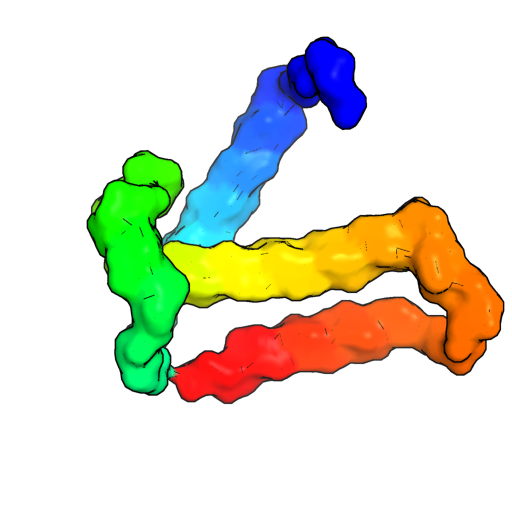1 89 ? -10.738 0.162 3.255 1.00 95.00 89 PHE A N 1
ATOM 656 C CA . PHE A 1 89 ? -9.657 -0.811 3.112 1.00 95.00 89 PHE A CA 1
ATOM 657 C C . PHE A 1 89 ? -9.927 -1.800 1.970 1.00 95.00 89 PHE A C 1
ATOM 659 O O . PHE A 1 89 ? -9.062 -2.010 1.118 1.00 95.00 89 PHE A O 1
ATOM 666 N N . ALA A 1 90 ? -11.133 -2.378 1.925 1.00 94.62 90 ALA A N 1
ATOM 667 C CA . ALA A 1 90 ? -11.532 -3.308 0.872 1.00 94.62 90 ALA A CA 1
ATOM 668 C C . ALA A 1 90 ? -11.491 -2.647 -0.515 1.00 94.62 90 ALA A C 1
ATOM 670 O O . ALA A 1 90 ? -10.925 -3.214 -1.447 1.00 94.62 90 ALA A O 1
ATOM 671 N N . ALA A 1 91 ? -12.000 -1.418 -0.637 1.00 95.56 91 ALA A N 1
ATOM 672 C CA . ALA A 1 91 ? -11.976 -0.675 -1.892 1.00 95.56 91 ALA A CA 1
ATOM 673 C C . ALA A 1 91 ? -10.545 -0.369 -2.376 1.00 95.56 91 ALA A C 1
ATOM 675 O O . ALA A 1 91 ? -10.256 -0.495 -3.567 1.00 95.56 91 ALA A O 1
ATOM 676 N N . GLU A 1 92 ? -9.625 0.010 -1.481 1.00 95.19 92 GLU A N 1
ATOM 677 C CA . GLU A 1 92 ? -8.212 0.201 -1.842 1.00 95.19 92 GLU A CA 1
ATOM 678 C C . GLU A 1 92 ? -7.558 -1.104 -2.304 1.00 95.19 92 GLU A C 1
ATOM 680 O O . GLU A 1 92 ? -6.841 -1.107 -3.309 1.00 95.19 92 GLU A O 1
ATOM 685 N N . LEU A 1 93 ? -7.835 -2.219 -1.622 1.00 91.75 93 LEU A N 1
ATOM 686 C CA . LEU A 1 93 ? -7.347 -3.536 -2.026 1.00 91.75 93 LEU A CA 1
ATOM 687 C C . LEU A 1 93 ? -7.868 -3.928 -3.415 1.00 91.75 93 LEU A C 1
ATOM 689 O O . LEU A 1 93 ? -7.079 -4.318 -4.275 1.00 91.75 93 LEU A O 1
ATOM 693 N N . ASP A 1 94 ? -9.166 -3.773 -3.665 1.00 91.56 94 ASP A N 1
ATOM 694 C CA . ASP A 1 94 ? -9.766 -4.093 -4.960 1.00 91.56 94 ASP A CA 1
ATOM 695 C C . ASP A 1 94 ? -9.174 -3.229 -6.080 1.00 91.56 94 ASP A C 1
ATOM 697 O O . ASP A 1 94 ? -8.801 -3.747 -7.133 1.00 91.56 94 ASP A O 1
ATOM 701 N N . ASN A 1 95 ? -8.977 -1.930 -5.841 1.00 89.88 95 ASN A N 1
ATOM 702 C CA . ASN A 1 95 ? -8.328 -1.028 -6.797 1.00 89.88 95 ASN A CA 1
ATOM 703 C C . ASN A 1 95 ? -6.877 -1.437 -7.096 1.00 89.88 95 ASN A C 1
ATOM 705 O O . ASN A 1 95 ? -6.429 -1.388 -8.247 1.00 89.88 95 ASN A O 1
ATOM 709 N N . LEU A 1 96 ? -6.129 -1.864 -6.079 1.00 87.94 96 LEU A N 1
ATOM 710 C CA . LEU A 1 96 ? -4.766 -2.380 -6.232 1.00 87.94 96 LEU A CA 1
ATOM 711 C C . LEU A 1 96 ? -4.725 -3.687 -7.037 1.00 87.94 96 LEU A C 1
ATOM 713 O O . LEU A 1 96 ? -3.791 -3.906 -7.807 1.00 87.94 96 LEU A O 1
ATOM 717 N N . LEU A 1 97 ? -5.738 -4.543 -6.892 1.00 84.94 97 LEU A N 1
ATOM 718 C CA . LEU A 1 97 ? -5.859 -5.798 -7.637 1.00 84.94 97 LEU A CA 1
ATOM 719 C C . LEU A 1 97 ? -6.404 -5.610 -9.060 1.00 84.94 97 LEU A C 1
ATOM 721 O O . LEU A 1 97 ? -6.122 -6.447 -9.926 1.00 84.94 97 LEU A O 1
ATOM 725 N N . ALA A 1 98 ? -7.177 -4.545 -9.291 1.00 80.62 98 ALA A N 1
ATOM 726 C CA . ALA A 1 98 ? -7.790 -4.191 -10.570 1.00 80.62 98 ALA A CA 1
ATOM 727 C C . ALA A 1 98 ? -6.882 -3.342 -11.471 1.00 80.62 98 ALA A C 1
ATOM 729 O O . ALA A 1 98 ? -7.009 -3.425 -12.690 1.00 80.62 98 ALA A O 1
ATOM 730 N N . SER A 1 99 ? -5.944 -2.574 -10.903 1.00 64.25 99 SER A N 1
ATOM 731 C CA . SER A 1 99 ? -4.953 -1.744 -11.623 1.00 64.25 99 SER A CA 1
ATOM 732 C C . SER A 1 99 ? -3.835 -2.556 -12.309 1.00 64.25 99 SER A C 1
ATOM 734 O O . SER A 1 99 ? -2.667 -2.163 -12.327 1.00 64.25 99 SER A O 1
ATOM 736 N N . 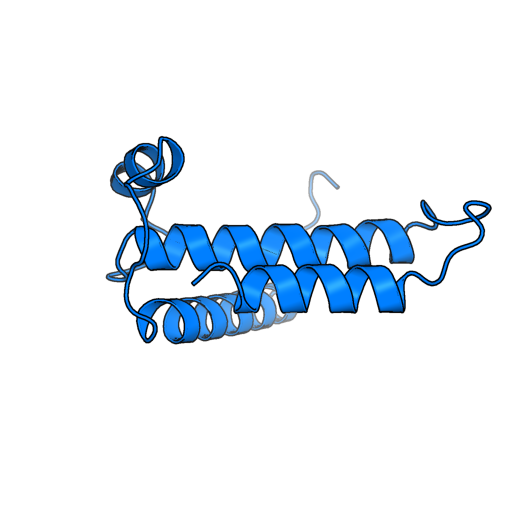ARG A 1 100 ? -4.220 -3.705 -12.874 1.00 56.69 100 ARG A N 1
ATOM 737 C CA . ARG A 1 100 ? -3.388 -4.608 -13.675 1.00 56.69 100 ARG A CA 1
ATOM 738 C C . ARG A 1 100 ? -2.891 -3.940 -14.948 1.00 56.69 100 ARG A C 1
ATOM 740 O O . ARG A 1 100 ? -3.705 -3.276 -15.624 1.00 56.69 100 ARG A O 1
#

Nearest PDB structures (foldseek):
  2oi8-assembly1_A-2  TM=8.233E-01  e=8.478E-07  Streptomyces coelicolor
  8d3u-assembly1_A  TM=2.725E-01  e=6.521E+00  Homo sapiens

Sequence (100 aa):
MPGYQAPDDITTIATDIMATLLDACAAVPAGGAETALDAHLAHHRGWGGSRPVPALRRALTFWTRLHGVLSLELSGQFTGMDFDPAQLFAAELDNLLASR

Organism: NCBI:txid66376